Protein AF-A0A5E4IUP9-F1 (afdb_monomer_lite)

Radius of gyration: 18.13 Å; chains: 1; bounding box: 46×23×50 Å

Structure (mmCIF, N/CA/C/O backbone):
data_AF-A0A5E4IUP9-F1
#
_entry.id   AF-A0A5E4IUP9-F1
#
loop_
_atom_site.group_PDB
_atom_site.id
_atom_site.type_symbol
_atom_site.label_atom_id
_atom_site.label_alt_id
_atom_site.label_comp_id
_atom_site.label_asym_id
_atom_site.label_entity_id
_atom_site.label_seq_id
_atom_site.pdbx_PDB_ins_code
_atom_site.Cartn_x
_atom_site.Cartn_y
_atom_site.Cartn_z
_atom_site.occupancy
_atom_site.B_iso_or_equiv
_atom_site.auth_seq_id
_atom_site.auth_comp_id
_atom_site.auth_asym_id
_ato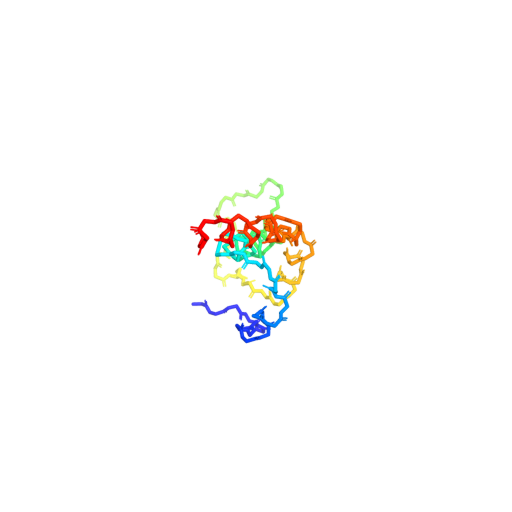m_site.auth_atom_id
_atom_site.pdbx_PDB_model_num
ATOM 1 N N . MET A 1 1 ? -5.602 5.193 -16.764 1.00 49.94 1 MET A N 1
ATOM 2 C CA . MET A 1 1 ? -4.971 3.875 -16.558 1.00 49.94 1 MET A CA 1
ATOM 3 C C . MET A 1 1 ? -5.649 3.210 -15.375 1.00 49.94 1 MET A C 1
ATOM 5 O O . MET A 1 1 ? -5.516 3.717 -14.272 1.00 49.94 1 MET A O 1
ATOM 9 N N . ALA A 1 2 ? -6.432 2.156 -15.605 1.00 60.47 2 ALA A N 1
ATOM 10 C CA . ALA A 1 2 ? -6.931 1.304 -14.527 1.00 60.47 2 ALA A CA 1
ATOM 11 C C . ALA A 1 2 ? -5.914 0.179 -14.292 1.00 60.47 2 ALA A C 1
ATOM 13 O O . ALA A 1 2 ? -5.344 -0.329 -15.260 1.00 60.47 2 ALA A O 1
ATOM 14 N N . ALA A 1 3 ? -5.665 -0.184 -13.034 1.00 75.19 3 ALA A N 1
ATOM 15 C CA . ALA A 1 3 ? -4.851 -1.352 -12.715 1.00 75.19 3 ALA A CA 1
ATOM 16 C C . ALA A 1 3 ? -5.559 -2.618 -13.221 1.00 75.19 3 ALA A C 1
ATOM 18 O O . ALA A 1 3 ? -6.763 -2.797 -13.014 1.00 75.19 3 ALA A O 1
ATOM 19 N N . SER A 1 4 ? -4.826 -3.484 -13.916 1.00 82.06 4 SER A N 1
ATOM 20 C CA . SER A 1 4 ? -5.424 -4.667 -14.538 1.00 82.06 4 SER A CA 1
ATOM 21 C C . SER A 1 4 ? -5.771 -5.700 -13.469 1.00 82.06 4 SER A C 1
ATOM 23 O O . SER A 1 4 ? -4.911 -6.108 -12.690 1.00 82.06 4 SER A O 1
ATOM 25 N N . GLY A 1 5 ? -7.035 -6.130 -13.431 1.00 83.56 5 GLY A N 1
ATOM 26 C CA . GLY A 1 5 ? -7.499 -7.162 -12.497 1.00 83.56 5 GLY A CA 1
ATOM 27 C C . GLY A 1 5 ? -7.717 -6.689 -11.055 1.00 83.56 5 GLY A C 1
ATOM 28 O O . GLY A 1 5 ? -7.831 -7.529 -10.165 1.00 83.56 5 GLY A O 1
ATOM 29 N N . VAL A 1 6 ? -7.792 -5.376 -10.814 1.00 87.69 6 VAL A N 1
ATOM 30 C CA . VAL A 1 6 ? -8.062 -4.796 -9.488 1.00 87.69 6 VAL A CA 1
ATOM 31 C C . VAL A 1 6 ? -9.480 -4.227 -9.459 1.00 87.69 6 VAL A C 1
ATOM 33 O O . VAL A 1 6 ? -9.800 -3.306 -10.208 1.00 87.69 6 VAL A O 1
ATOM 36 N N . SER A 1 7 ? -10.337 -4.768 -8.591 1.00 91.31 7 SER A N 1
ATOM 37 C CA . SER A 1 7 ? -11.698 -4.262 -8.375 1.00 91.31 7 SER A CA 1
ATOM 38 C C . SER A 1 7 ? -11.741 -3.370 -7.130 1.00 91.31 7 SER A C 1
ATOM 40 O O . SER A 1 7 ? -11.427 -3.853 -6.041 1.00 91.31 7 SER A O 1
ATOM 42 N N . PRO A 1 8 ? -12.192 -2.105 -7.240 1.00 90.81 8 PRO A N 1
ATOM 43 C CA . PRO A 1 8 ? -12.401 -1.242 -6.076 1.00 90.81 8 PRO A CA 1
ATOM 44 C C . PRO A 1 8 ? -13.330 -1.860 -5.025 1.00 90.81 8 PRO A C 1
ATOM 46 O O . PRO A 1 8 ? -13.095 -1.708 -3.832 1.00 90.81 8 PRO A O 1
ATOM 49 N N . GLN A 1 9 ? -14.353 -2.601 -5.460 1.00 93.56 9 GLN A N 1
ATOM 50 C CA . GLN A 1 9 ? -15.288 -3.290 -4.571 1.00 93.56 9 GLN A CA 1
ATOM 51 C C . GLN A 1 9 ? -14.598 -4.410 -3.785 1.00 93.56 9 GLN A C 1
ATOM 53 O O . GLN A 1 9 ? -14.831 -4.538 -2.589 1.00 93.56 9 GLN A O 1
ATOM 58 N N . GLN A 1 10 ? -13.725 -5.192 -4.429 1.00 91.25 10 GLN A N 1
ATOM 59 C CA . GLN A 1 10 ? -12.939 -6.224 -3.742 1.00 91.25 10 GLN A CA 1
ATOM 60 C C . GLN A 1 10 ? -11.941 -5.608 -2.758 1.00 91.25 10 GLN A C 1
ATOM 62 O O . GLN A 1 10 ? -11.789 -6.120 -1.655 1.00 91.25 10 GLN A O 1
ATOM 67 N N . MET A 1 11 ? -11.298 -4.495 -3.128 1.00 93.25 11 MET A N 1
ATOM 68 C CA . MET A 1 11 ? -10.389 -3.788 -2.223 1.00 93.25 11 MET A CA 1
ATOM 69 C C . MET A 1 11 ? -11.128 -3.279 -0.984 1.00 93.25 11 MET A C 1
ATOM 71 O O . MET A 1 11 ? -10.690 -3.544 0.128 1.00 93.25 11 MET A O 1
ATOM 75 N N . ALA A 1 12 ? -12.294 -2.652 -1.165 1.00 93.69 12 ALA A N 1
ATOM 76 C CA . ALA A 1 12 ? -13.110 -2.164 -0.056 1.00 93.69 12 ALA A CA 1
ATOM 77 C C . ALA A 1 12 ? -13.531 -3.276 0.924 1.00 93.69 12 ALA A C 1
ATOM 79 O O . ALA A 1 12 ? -13.674 -3.012 2.112 1.00 93.69 12 ALA A O 1
ATOM 80 N N . GLN A 1 13 ? -13.703 -4.516 0.450 1.00 94.12 13 GLN A N 1
ATOM 81 C CA . GLN A 1 13 ? -14.055 -5.658 1.301 1.00 94.12 13 GLN A CA 1
ATOM 82 C C . GLN A 1 13 ? -12.912 -6.128 2.209 1.00 94.12 13 GLN A C 1
ATOM 84 O O . GLN A 1 13 ? -13.184 -6.749 3.231 1.00 94.12 13 GLN A O 1
ATOM 89 N N . ILE A 1 14 ? -11.651 -5.882 1.841 1.00 92.75 14 ILE A N 1
ATOM 90 C CA . ILE A 1 14 ? -10.481 -6.405 2.571 1.00 92.75 14 ILE A CA 1
ATOM 91 C C . ILE A 1 14 ? -9.718 -5.334 3.358 1.00 92.75 14 ILE A C 1
ATOM 93 O O . ILE A 1 14 ? -8.833 -5.667 4.146 1.00 92.75 14 ILE A O 1
ATOM 97 N N . THR A 1 15 ? -10.040 -4.057 3.153 1.00 94.12 15 THR A N 1
ATOM 98 C CA . THR A 1 15 ? -9.406 -2.909 3.818 1.00 94.12 15 THR A CA 1
ATOM 99 C C . THR A 1 15 ? -10.275 -2.347 4.943 1.00 94.12 15 THR A C 1
ATOM 101 O O . THR A 1 15 ? -10.406 -1.133 5.086 1.00 94.12 15 THR A O 1
ATOM 104 N N . GLU A 1 16 ? -10.909 -3.218 5.727 1.00 91.81 16 GLU A N 1
ATOM 105 C CA . GLU A 1 16 ? -11.563 -2.804 6.972 1.00 91.81 16 GLU A CA 1
ATOM 106 C C . GLU A 1 16 ? -10.536 -2.138 7.906 1.00 91.81 16 GLU A C 1
ATOM 108 O O . GLU A 1 16 ? -9.362 -2.514 7.910 1.00 91.81 16 GLU A O 1
ATOM 113 N N . ASP A 1 17 ? -10.967 -1.121 8.654 1.00 91.38 17 ASP A N 1
ATOM 114 C CA . ASP A 1 17 ? -10.139 -0.289 9.543 1.00 91.38 17 ASP A CA 1
ATOM 115 C C . ASP A 1 17 ? -9.066 0.581 8.849 1.00 91.38 17 ASP A C 1
ATOM 117 O O . ASP A 1 17 ? -8.337 1.316 9.518 1.00 91.38 17 ASP A O 1
ATOM 121 N N . TYR A 1 18 ? -8.977 0.573 7.513 1.00 94.81 18 TYR A N 1
ATOM 122 C CA . TYR A 1 18 ? -8.085 1.482 6.789 1.00 94.81 18 TYR A CA 1
ATOM 123 C C . TYR A 1 18 ? -8.660 2.897 6.769 1.00 94.81 18 TYR A C 1
ATOM 125 O O . TYR A 1 18 ? -9.799 3.134 6.361 1.00 94.81 18 TYR A O 1
ATOM 133 N N . SER A 1 19 ? -7.826 3.866 7.127 1.00 93.75 19 SER A N 1
ATOM 134 C CA . SER A 1 19 ? -8.092 5.276 6.869 1.00 93.75 19 SER A CA 1
ATOM 135 C C . SER A 1 19 ? -7.815 5.641 5.405 1.00 93.75 19 SER A C 1
ATOM 137 O O . SER A 1 19 ? -7.190 4.893 4.649 1.00 93.75 19 SER A O 1
ATOM 139 N N . GLY A 1 20 ? -8.209 6.851 4.997 1.00 93.94 20 GLY A N 1
ATOM 140 C CA . GLY A 1 20 ? -7.848 7.375 3.675 1.00 93.94 20 GLY A CA 1
ATOM 141 C C . GLY A 1 20 ? -6.331 7.443 3.443 1.00 93.94 20 GLY A C 1
ATOM 142 O O . GLY A 1 20 ? -5.876 7.211 2.325 1.00 93.94 20 GLY A O 1
ATOM 143 N N . ALA A 1 21 ? -5.546 7.695 4.496 1.00 95.69 21 ALA A N 1
ATOM 144 C CA . ALA A 1 21 ? -4.086 7.692 4.419 1.00 95.69 21 ALA A CA 1
ATOM 145 C C . ALA A 1 21 ? -3.528 6.274 4.212 1.00 95.69 21 ALA A C 1
ATOM 147 O O . ALA A 1 21 ? -2.609 6.083 3.421 1.00 95.69 21 ALA A O 1
ATOM 148 N N . ASP A 1 22 ? -4.121 5.267 4.857 1.00 96.00 22 ASP A N 1
ATOM 149 C CA . ASP A 1 22 ? -3.715 3.870 4.671 1.00 96.00 22 ASP A CA 1
ATOM 150 C C . ASP A 1 22 ? -3.994 3.389 3.241 1.00 96.00 22 ASP A C 1
ATOM 152 O O . ASP A 1 22 ? -3.169 2.705 2.634 1.00 96.00 22 ASP A O 1
ATOM 156 N N . LEU A 1 23 ? -5.135 3.789 2.668 1.00 96.38 23 LEU A N 1
ATOM 157 C CA . LEU A 1 23 ? -5.490 3.483 1.279 1.00 96.38 23 LEU A CA 1
ATOM 158 C C . LEU A 1 23 ? -4.567 4.177 0.267 1.00 96.38 23 LEU A C 1
ATOM 160 O O . LEU A 1 23 ? -4.207 3.574 -0.748 1.00 96.38 23 LEU A O 1
ATOM 164 N N . GLU A 1 24 ? -4.166 5.424 0.534 1.00 96.69 24 GLU A N 1
ATOM 165 C CA . GLU A 1 24 ? -3.166 6.125 -0.278 1.00 96.69 24 GLU A CA 1
ATOM 166 C C . GLU A 1 24 ? -1.834 5.374 -0.258 1.00 96.69 24 GLU A C 1
ATOM 168 O O . GLU A 1 24 ? -1.307 5.041 -1.323 1.00 96.69 24 GLU A O 1
ATOM 173 N N . MET A 1 25 ? -1.345 5.017 0.934 1.00 97.62 25 MET A N 1
ATOM 174 C CA . MET A 1 25 ? -0.097 4.271 1.089 1.00 97.62 25 MET A CA 1
ATOM 175 C C . MET A 1 25 ? -0.147 2.913 0.385 1.00 97.62 25 MET A C 1
ATOM 177 O O . MET A 1 25 ? 0.821 2.532 -0.277 1.00 97.62 25 MET A O 1
ATOM 181 N N . LEU A 1 26 ? -1.275 2.204 0.472 1.00 96.75 26 LEU A N 1
ATOM 182 C CA . LEU A 1 26 ? -1.506 0.944 -0.235 1.00 96.75 26 LEU A CA 1
ATOM 183 C C . LEU A 1 26 ? -1.365 1.110 -1.755 1.00 96.75 26 LEU A C 1
ATOM 185 O O . LEU A 1 26 ? -0.623 0.365 -2.400 1.00 96.75 26 LEU A O 1
ATOM 189 N N . CYS A 1 27 ? -2.037 2.110 -2.333 1.00 96.00 27 CYS A N 1
ATOM 190 C CA . CYS A 1 27 ? -1.964 2.387 -3.770 1.00 96.00 27 CYS A CA 1
ATOM 191 C C . CYS A 1 27 ? -0.554 2.812 -4.197 1.00 96.00 27 CYS A C 1
ATOM 193 O O . CYS A 1 27 ? -0.056 2.384 -5.243 1.00 96.00 27 CYS A O 1
ATOM 195 N N . ARG A 1 28 ? 0.109 3.631 -3.374 1.00 96.94 28 ARG A N 1
ATOM 196 C CA . ARG A 1 28 ? 1.477 4.087 -3.606 1.00 96.94 28 ARG A CA 1
ATOM 197 C C . ARG A 1 28 ? 2.464 2.923 -3.608 1.00 96.94 28 ARG A C 1
ATOM 199 O O . ARG A 1 28 ? 3.275 2.832 -4.530 1.00 96.94 28 ARG A O 1
ATOM 206 N N . GLU A 1 29 ? 2.389 2.017 -2.635 1.00 97.50 29 GLU A N 1
ATOM 207 C CA . GLU A 1 29 ? 3.285 0.856 -2.575 1.00 97.50 29 GLU A CA 1
ATOM 208 C C . GLU A 1 29 ? 3.029 -0.110 -3.740 1.00 97.50 29 GLU A C 1
ATOM 210 O O . GLU A 1 29 ? 3.992 -0.570 -4.352 1.00 97.50 29 GLU A O 1
ATOM 215 N N . ALA A 1 30 ? 1.773 -0.339 -4.143 1.00 96.81 30 ALA A N 1
ATOM 216 C CA . ALA A 1 30 ? 1.462 -1.141 -5.332 1.00 96.81 30 ALA A CA 1
ATOM 217 C C . ALA A 1 30 ? 2.093 -0.549 -6.612 1.00 96.81 30 ALA A C 1
ATOM 219 O O . ALA A 1 30 ? 2.681 -1.271 -7.423 1.00 96.81 30 ALA A O 1
ATOM 220 N N . GLY A 1 31 ? 2.044 0.778 -6.776 1.00 95.25 31 GLY A N 1
ATOM 221 C CA . GLY A 1 31 ? 2.734 1.472 -7.868 1.00 95.25 31 GLY A CA 1
ATOM 222 C C . GLY A 1 31 ? 4.259 1.338 -7.793 1.00 95.25 31 GLY A C 1
ATOM 223 O O . GLY A 1 31 ? 4.919 1.076 -8.801 1.00 95.25 31 GLY A O 1
ATOM 224 N N . MET A 1 32 ? 4.830 1.454 -6.592 1.00 95.69 32 MET A N 1
ATOM 225 C CA . MET A 1 32 ? 6.267 1.281 -6.378 1.00 95.69 32 MET A CA 1
ATOM 226 C C . MET A 1 32 ? 6.737 -0.142 -6.674 1.00 95.69 32 MET A C 1
ATOM 228 O O . MET A 1 32 ? 7.816 -0.312 -7.240 1.00 95.69 32 MET A O 1
ATOM 232 N N . LEU A 1 33 ? 5.948 -1.160 -6.335 1.00 96.44 33 LEU A N 1
ATOM 233 C CA . LEU A 1 33 ? 6.244 -2.553 -6.666 1.00 96.44 33 LEU A CA 1
ATOM 234 C C . LEU A 1 33 ? 6.288 -2.768 -8.183 1.00 96.44 33 LEU A C 1
ATOM 236 O O . LEU A 1 33 ? 7.276 -3.305 -8.687 1.00 96.44 33 LEU A O 1
ATOM 240 N N . ALA A 1 34 ? 5.306 -2.235 -8.915 1.00 95.06 34 ALA A N 1
ATOM 241 C CA . ALA A 1 34 ? 5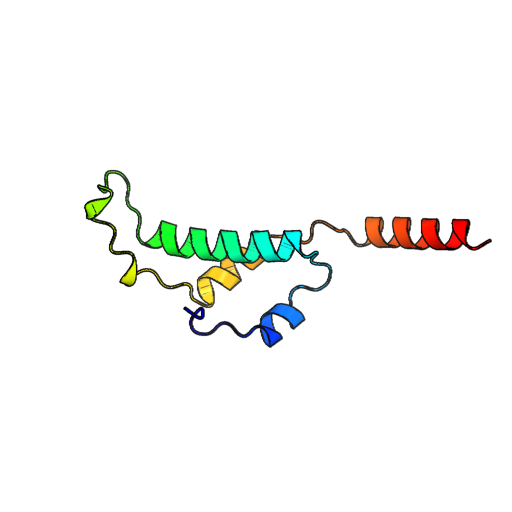.291 -2.281 -10.378 1.00 95.06 34 ALA A CA 1
ATOM 242 C C . ALA A 1 34 ? 6.534 -1.618 -11.001 1.00 95.06 34 ALA A C 1
ATOM 244 O O . ALA A 1 34 ? 7.149 -2.157 -11.926 1.00 95.06 34 ALA A O 1
ATOM 245 N N . LEU A 1 35 ? 6.948 -0.465 -10.463 1.00 93.75 35 LEU A N 1
ATOM 246 C CA . LEU A 1 35 ? 8.167 0.230 -10.889 1.00 93.75 35 LEU A CA 1
ATOM 247 C C . LEU A 1 35 ? 9.428 -0.597 -10.596 1.00 93.75 35 LEU A C 1
ATOM 249 O O . LEU A 1 35 ? 10.274 -0.771 -11.475 1.00 93.75 35 LEU A O 1
ATOM 253 N N . ARG A 1 36 ? 9.557 -1.144 -9.379 1.00 93.19 36 ARG A N 1
ATOM 254 C CA . ARG A 1 36 ? 10.729 -1.933 -8.954 1.00 93.19 36 ARG A CA 1
ATOM 255 C C . ARG A 1 36 ? 10.939 -3.181 -9.818 1.00 93.19 36 ARG A C 1
ATOM 257 O O . ARG A 1 36 ? 12.085 -3.557 -10.040 1.00 93.19 36 ARG A O 1
ATOM 264 N N . GLN A 1 37 ? 9.879 -3.785 -10.361 1.00 92.69 37 GLN A N 1
ATOM 265 C CA . GLN A 1 37 ? 10.007 -4.924 -11.283 1.00 92.69 37 GLN A CA 1
ATOM 266 C C . GLN A 1 37 ? 10.754 -4.588 -12.580 1.00 92.69 37 GLN A C 1
ATOM 268 O O . GLN A 1 37 ? 11.385 -5.473 -13.165 1.00 92.69 37 GLN A O 1
ATOM 273 N N . HIS A 1 38 ? 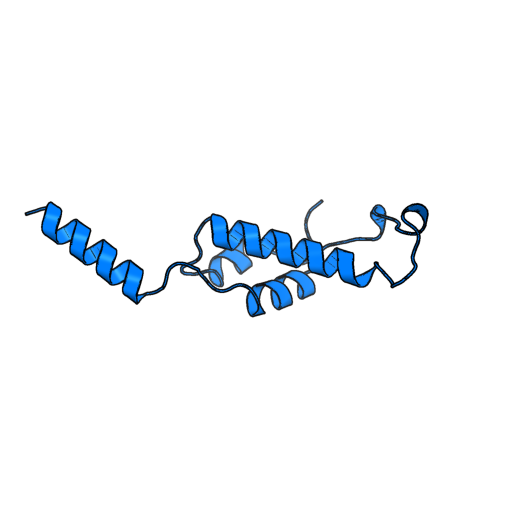10.726 -3.326 -13.008 1.00 91.69 38 HIS A N 1
ATOM 274 C CA . HIS A 1 38 ? 11.310 -2.867 -14.269 1.00 91.69 38 HIS A CA 1
ATOM 275 C C . HIS A 1 38 ? 12.659 -2.168 -14.083 1.00 91.69 38 HIS A C 1
ATOM 277 O O . HIS A 1 38 ? 13.471 -2.145 -15.005 1.00 91.69 38 HIS A O 1
ATOM 283 N N . ILE A 1 39 ? 12.929 -1.645 -12.886 1.00 92.12 39 ILE A N 1
ATOM 284 C CA . ILE A 1 39 ? 14.201 -1.002 -12.557 1.00 92.12 39 ILE A CA 1
ATOM 285 C C . ILE A 1 39 ? 15.257 -2.072 -12.238 1.00 92.12 39 ILE A C 1
ATOM 287 O O . ILE A 1 39 ? 15.002 -3.065 -11.551 1.00 92.12 39 ILE A O 1
ATOM 291 N N . ARG A 1 40 ? 16.474 -1.878 -12.755 1.00 89.38 40 ARG A N 1
ATOM 292 C CA . ARG A 1 40 ? 17.645 -2.723 -12.477 1.00 89.38 40 ARG A CA 1
ATOM 293 C C . ARG A 1 40 ? 18.815 -1.858 -11.995 1.00 89.38 40 ARG A C 1
ATOM 295 O O . ARG A 1 40 ? 18.929 -0.714 -12.438 1.00 89.38 40 ARG A O 1
ATOM 302 N N . PRO A 1 41 ? 19.697 -2.373 -11.120 1.00 92.12 41 PRO A N 1
ATOM 303 C CA . PRO A 1 41 ? 20.912 -1.656 -10.740 1.00 92.12 41 PRO A CA 1
ATOM 304 C C . PRO A 1 41 ? 21.736 -1.263 -11.976 1.00 92.12 41 PRO A C 1
ATOM 306 O O . PRO A 1 41 ? 21.954 -2.091 -12.857 1.00 92.12 41 PRO A O 1
ATOM 309 N N . GLY A 1 42 ? 22.168 -0.001 -12.053 1.00 90.69 42 GLY A N 1
ATOM 310 C CA . GLY A 1 42 ? 22.950 0.524 -13.182 1.00 90.69 42 GLY A CA 1
ATOM 311 C C . GLY A 1 42 ? 22.151 0.847 -14.453 1.00 90.69 42 GLY A C 1
ATOM 312 O O . GLY A 1 42 ? 22.745 1.249 -15.449 1.00 90.69 42 GLY A O 1
ATOM 313 N N . MET A 1 43 ? 20.822 0.698 -14.439 1.00 91.75 43 MET A N 1
ATOM 314 C CA . MET A 1 43 ? 19.955 1.092 -15.553 1.00 91.75 43 MET A CA 1
ATOM 315 C C . MET A 1 43 ? 19.921 2.622 -15.706 1.00 91.75 43 MET A C 1
ATOM 317 O O . MET A 1 43 ? 19.748 3.341 -14.721 1.00 91.75 43 MET A O 1
ATOM 321 N N . SER A 1 44 ? 20.051 3.123 -16.938 1.00 90.81 44 SER A N 1
ATOM 322 C CA . SER A 1 44 ? 19.858 4.548 -17.230 1.00 90.81 44 SER A CA 1
ATOM 323 C C . SER A 1 44 ? 18.369 4.905 -17.262 1.00 90.81 44 SER A C 1
ATOM 325 O O . SER A 1 44 ? 17.513 4.050 -17.495 1.00 90.81 44 SER A O 1
ATOM 327 N N . LYS A 1 45 ? 18.035 6.180 -17.050 1.00 87.12 45 LYS A N 1
ATOM 328 C CA . LYS A 1 45 ? 16.637 6.637 -17.021 1.00 87.12 45 LYS A CA 1
ATOM 329 C C . LYS A 1 45 ? 15.927 6.408 -18.361 1.00 87.12 45 LYS A C 1
ATOM 331 O O . LYS A 1 45 ? 14.740 6.108 -18.385 1.00 87.12 45 LYS A O 1
ATOM 336 N N . GLU A 1 46 ? 16.662 6.512 -19.460 1.00 89.81 46 GLU A N 1
ATOM 337 C CA . GLU A 1 46 ? 16.179 6.379 -20.838 1.00 89.81 46 GLU A CA 1
ATOM 338 C C . GLU A 1 46 ? 15.825 4.928 -21.189 1.00 89.81 46 GLU A C 1
ATOM 340 O O . GLU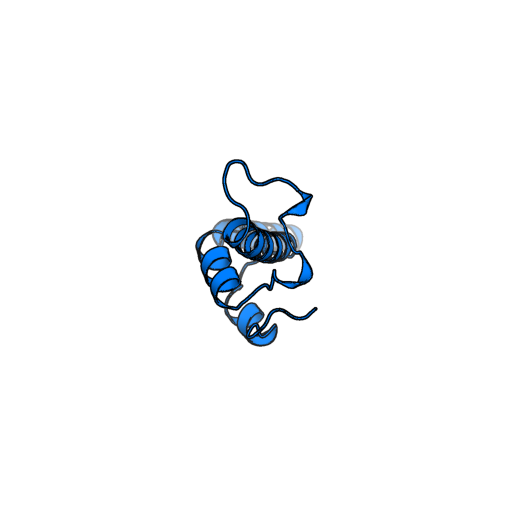 A 1 46 ? 15.003 4.687 -22.068 1.00 89.81 46 GLU A O 1
ATOM 345 N N . ALA A 1 47 ? 16.417 3.954 -20.487 1.00 89.00 47 ALA A N 1
ATOM 346 C CA . ALA A 1 47 ? 16.113 2.538 -20.668 1.00 89.00 47 ALA A CA 1
ATOM 347 C C . ALA A 1 47 ? 14.765 2.126 -20.042 1.00 89.00 47 ALA A C 1
ATOM 349 O O . ALA A 1 47 ? 14.256 1.040 -20.334 1.00 89.00 47 ALA A O 1
ATOM 350 N N . LEU A 1 48 ? 14.174 2.973 -19.190 1.00 89.88 48 LEU A N 1
ATOM 351 C CA . LEU A 1 48 ? 12.888 2.710 -18.555 1.00 89.88 48 LEU A CA 1
ATOM 352 C C . LEU A 1 48 ? 11.733 3.112 -19.485 1.00 89.88 48 LEU A C 1
ATOM 354 O O . LEU A 1 48 ? 11.447 4.291 -19.683 1.00 89.88 48 LEU A O 1
ATOM 358 N N . ILE A 1 49 ? 11.023 2.120 -20.022 1.00 90.62 49 ILE A N 1
ATOM 359 C CA . ILE A 1 49 ? 9.854 2.342 -20.882 1.00 90.62 49 ILE A CA 1
ATOM 360 C C . ILE A 1 49 ? 8.596 2.387 -20.009 1.00 90.62 49 ILE A C 1
ATOM 362 O O . ILE A 1 49 ? 8.067 1.342 -19.636 1.00 90.62 49 ILE A O 1
ATOM 366 N N . ILE A 1 50 ? 8.118 3.594 -19.694 1.00 87.62 50 ILE A N 1
ATOM 367 C CA . ILE A 1 50 ? 6.970 3.819 -18.795 1.00 87.62 50 ILE A CA 1
ATOM 368 C C . ILE A 1 50 ? 5.703 3.101 -19.275 1.00 87.62 50 ILE A C 1
ATOM 370 O O . ILE A 1 50 ? 5.015 2.493 -18.462 1.00 87.62 50 ILE A O 1
ATOM 374 N N . ASP A 1 51 ? 5.444 3.074 -20.583 1.00 89.56 51 ASP A N 1
ATOM 375 C CA . ASP A 1 51 ? 4.250 2.433 -21.157 1.00 89.56 51 ASP A CA 1
ATOM 376 C C . ASP A 1 51 ? 4.202 0.911 -20.941 1.00 89.56 51 ASP A C 1
ATOM 378 O O . ASP A 1 51 ? 3.148 0.293 -21.079 1.00 89.56 51 ASP A O 1
ATOM 382 N N . LYS A 1 52 ? 5.337 0.287 -20.593 1.00 88.94 52 LYS A N 1
ATOM 383 C CA . LYS A 1 52 ? 5.398 -1.140 -20.244 1.00 88.94 52 LYS A CA 1
ATOM 384 C C . LYS A 1 52 ? 5.079 -1.410 -18.775 1.00 88.94 52 LYS A C 1
ATOM 386 O O . LYS A 1 52 ? 4.900 -2.565 -18.401 1.00 88.94 52 LYS A O 1
ATOM 391 N N . ILE A 1 53 ? 5.016 -0.372 -17.946 1.00 91.94 53 ILE A N 1
ATOM 392 C CA . ILE A 1 53 ? 4.804 -0.504 -16.510 1.00 91.94 53 ILE A CA 1
ATOM 393 C C . ILE A 1 53 ? 3.306 -0.455 -16.246 1.00 91.94 53 ILE A C 1
ATOM 395 O O . ILE A 1 53 ? 2.649 0.566 -16.441 1.00 91.94 53 ILE A O 1
ATOM 399 N N . SER A 1 54 ? 2.765 -1.570 -15.768 1.00 93.19 54 SER A N 1
ATOM 400 C CA . SER A 1 54 ? 1.364 -1.674 -15.381 1.00 93.19 54 SER A CA 1
ATOM 401 C C . SER A 1 54 ? 1.251 -2.183 -13.954 1.00 93.19 54 SER A C 1
ATOM 403 O O . SER A 1 54 ? 1.981 -3.082 -13.535 1.00 93.19 54 SER A O 1
ATOM 405 N N . VAL A 1 55 ? 0.321 -1.603 -13.199 1.00 94.81 55 VAL A N 1
ATOM 406 C CA . VAL A 1 55 ? -0.041 -2.114 -11.879 1.00 94.81 55 VAL A CA 1
ATOM 407 C C . VAL A 1 55 ? -1.034 -3.259 -12.068 1.00 94.81 55 VAL A C 1
ATOM 409 O O . VAL A 1 55 ? -2.036 -3.110 -12.772 1.00 94.81 55 VAL A O 1
ATOM 412 N N . THR A 1 56 ? -0.755 -4.396 -11.437 1.00 94.25 56 THR A N 1
ATOM 413 C CA . THR A 1 56 ? -1.556 -5.616 -11.511 1.00 94.25 56 THR A CA 1
ATOM 414 C C . THR A 1 56 ? -2.085 -5.979 -10.127 1.00 94.25 56 THR A C 1
ATOM 416 O O . THR A 1 56 ? -1.706 -5.376 -9.116 1.00 94.25 56 THR A O 1
ATOM 419 N N . LYS A 1 57 ? -2.958 -6.985 -10.074 1.00 94.00 57 LYS A N 1
ATOM 420 C CA . LYS A 1 57 ? -3.496 -7.522 -8.823 1.00 94.00 57 LYS A CA 1
ATOM 421 C C . LYS A 1 57 ? -2.401 -8.013 -7.871 1.00 94.00 57 LYS A C 1
ATOM 423 O O . LYS A 1 57 ? -2.520 -7.817 -6.667 1.00 94.00 57 LYS A O 1
ATOM 428 N N . GLU A 1 58 ? -1.328 -8.596 -8.394 1.00 95.00 58 GLU A N 1
ATOM 429 C CA . GLU A 1 58 ? -0.213 -9.129 -7.603 1.00 95.00 58 GLU A CA 1
ATOM 430 C C . GLU A 1 58 ? 0.503 -8.016 -6.827 1.00 95.00 58 GLU A C 1
ATOM 432 O O . GLU A 1 58 ? 0.822 -8.194 -5.655 1.00 95.00 58 GLU A O 1
ATOM 437 N N . HIS A 1 59 ? 0.671 -6.835 -7.432 1.00 96.38 59 HIS A N 1
ATOM 438 C CA . HIS A 1 59 ? 1.238 -5.676 -6.737 1.00 96.38 59 HIS A CA 1
ATOM 439 C C . HIS A 1 59 ? 0.349 -5.190 -5.594 1.00 96.38 59 HIS A C 1
ATOM 441 O O . HIS A 1 59 ? 0.858 -4.814 -4.543 1.00 96.38 59 HIS A O 1
ATOM 447 N N . PHE A 1 60 ? -0.973 -5.193 -5.786 1.00 95.94 60 PHE A N 1
ATOM 448 C CA . PHE A 1 60 ? -1.913 -4.836 -4.723 1.00 95.94 60 PHE A CA 1
ATOM 449 C C . PHE A 1 60 ? -1.923 -5.867 -3.596 1.00 95.94 60 PHE A C 1
ATOM 451 O O . PHE A 1 60 ? -1.981 -5.479 -2.433 1.00 95.94 60 PHE A O 1
ATOM 458 N N . GLN A 1 61 ? -1.824 -7.156 -3.925 1.00 94.81 61 GLN A N 1
ATOM 459 C CA . GLN A 1 61 ? -1.732 -8.227 -2.937 1.00 94.81 61 GLN A CA 1
ATOM 460 C C . GLN A 1 61 ? -0.470 -8.078 -2.077 1.00 94.81 61 GLN A C 1
ATOM 462 O O . GLN A 1 61 ? -0.551 -8.070 -0.852 1.00 94.81 61 GLN A O 1
ATOM 467 N N . GLU A 1 62 ? 0.687 -7.884 -2.708 1.00 96.62 62 GLU A N 1
ATOM 468 C CA . GLU A 1 62 ? 1.947 -7.693 -1.988 1.00 96.62 62 GLU A CA 1
ATOM 469 C C . GLU A 1 62 ? 1.952 -6.379 -1.184 1.00 96.62 62 GLU A C 1
ATOM 471 O O . GLU A 1 62 ? 2.430 -6.341 -0.048 1.00 96.62 62 GLU A O 1
ATOM 476 N N . ALA A 1 63 ? 1.379 -5.298 -1.722 1.00 96.88 63 ALA A N 1
ATOM 477 C CA . ALA A 1 63 ? 1.219 -4.051 -0.979 1.00 96.88 63 ALA A CA 1
ATOM 478 C C . ALA A 1 63 ? 0.317 -4.236 0.254 1.00 96.88 63 ALA A C 1
ATOM 480 O O . ALA A 1 63 ? 0.654 -3.749 1.328 1.00 96.88 63 ALA A O 1
ATOM 481 N N . TYR A 1 64 ? -0.783 -4.981 0.135 1.00 95.00 64 TYR A N 1
ATOM 482 C CA . TYR A 1 64 ? -1.702 -5.277 1.240 1.00 95.00 64 TYR A CA 1
ATOM 483 C C . TYR A 1 64 ? -1.050 -6.106 2.358 1.00 95.00 64 TYR A C 1
ATOM 485 O O . TYR A 1 64 ? -1.354 -5.959 3.545 1.00 95.00 64 TYR A O 1
ATOM 493 N N . GLU A 1 65 ? -0.103 -6.973 2.011 1.00 95.31 65 GLU A N 1
ATOM 494 C CA . GLU A 1 65 ? 0.664 -7.717 3.008 1.00 95.31 65 GLU A CA 1
ATOM 495 C C . GLU A 1 65 ? 1.585 -6.799 3.824 1.00 95.31 65 GLU A C 1
ATOM 497 O O . GLU A 1 65 ? 1.740 -7.015 5.031 1.00 95.31 65 GLU A O 1
ATOM 502 N N . ARG A 1 66 ? 2.126 -5.750 3.191 1.00 95.25 66 ARG A N 1
ATOM 503 C CA . ARG A 1 66 ? 3.072 -4.789 3.782 1.00 95.25 66 ARG A CA 1
ATOM 504 C C . ARG A 1 66 ? 2.397 -3.659 4.552 1.00 95.25 66 ARG A C 1
ATOM 506 O O . ARG A 1 66 ? 2.887 -3.265 5.607 1.00 95.25 66 ARG A O 1
ATOM 513 N N . ILE A 1 67 ? 1.309 -3.118 4.016 1.00 95.69 67 ILE A N 1
ATOM 514 C CA . ILE A 1 67 ? 0.582 -1.999 4.610 1.00 95.69 67 ILE A CA 1
ATOM 515 C C . ILE A 1 67 ? -0.437 -2.563 5.601 1.00 95.69 67 ILE A C 1
ATOM 517 O O . ILE A 1 67 ? -1.159 -3.509 5.304 1.00 95.69 67 ILE A O 1
ATOM 521 N N . LYS A 1 68 ? -0.453 -2.023 6.817 1.00 92.50 68 LYS A N 1
ATOM 522 C CA . LYS A 1 68 ? -1.414 -2.372 7.869 1.00 92.50 68 LYS A CA 1
ATOM 523 C C . LYS A 1 68 ? -2.181 -1.112 8.253 1.00 92.50 68 LYS A C 1
ATOM 525 O O . LYS A 1 68 ? -1.598 -0.033 8.144 1.00 92.50 68 LYS A O 1
ATOM 530 N N . PRO A 1 69 ? -3.449 -1.232 8.682 1.00 93.56 69 PRO A N 1
ATOM 531 C CA . PRO A 1 69 ? -4.227 -0.071 9.087 1.00 93.56 69 PRO A CA 1
ATOM 532 C C . PRO A 1 69 ? -3.515 0.644 10.234 1.00 93.56 69 PRO A C 1
ATOM 534 O O . PRO A 1 69 ? -3.058 0.004 11.187 1.00 93.56 69 PRO A O 1
ATOM 537 N N . HIS A 1 70 ? -3.398 1.966 10.134 1.00 90.50 70 HIS A N 1
ATOM 538 C CA . HIS A 1 70 ? -2.777 2.759 11.187 1.00 90.50 70 HIS A CA 1
ATOM 539 C C . HIS A 1 70 ? -3.671 2.848 12.428 1.00 90.50 70 HIS A C 1
ATOM 541 O O . HIS A 1 70 ? -3.184 2.882 13.560 1.00 90.50 70 HIS A O 1
ATOM 547 N N . LEU A 1 71 ? -4.990 2.849 12.221 1.00 88.06 71 LEU A N 1
ATOM 548 C CA . LEU A 1 71 ? -5.963 2.835 13.300 1.00 88.06 71 LEU A CA 1
ATOM 549 C C . LEU A 1 71 ? -6.105 1.413 13.854 1.00 88.06 71 LEU A C 1
ATOM 551 O O . LEU A 1 71 ? -6.643 0.520 13.206 1.00 88.06 71 LEU A O 1
ATOM 555 N N . SER A 1 72 ? -5.622 1.198 15.077 1.00 88.69 72 SER A N 1
ATOM 556 C CA . SER A 1 72 ? -5.842 -0.070 15.779 1.00 88.69 72 SER A CA 1
ATOM 557 C C . SER A 1 72 ? -7.234 -0.122 16.411 1.00 88.69 72 SER A C 1
ATOM 559 O O . SER A 1 72 ? -7.781 0.906 16.814 1.00 88.69 72 SER A O 1
ATO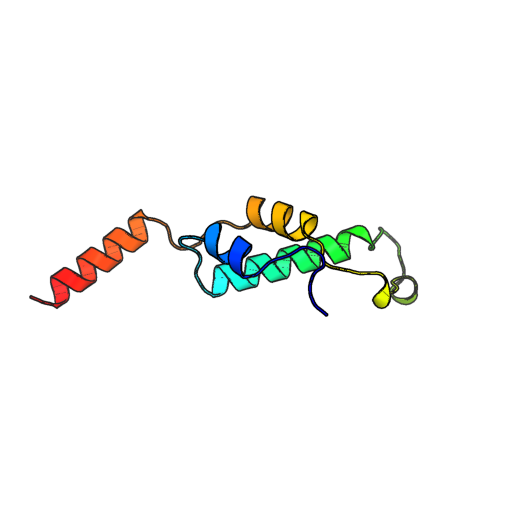M 561 N N . LYS A 1 73 ? -7.770 -1.332 16.608 1.00 88.56 73 LYS A N 1
ATOM 562 C CA . LYS A 1 73 ? -9.057 -1.533 17.299 1.00 88.56 73 LYS A CA 1
ATOM 563 C C . LYS A 1 73 ? -9.090 -0.898 18.694 1.00 88.56 73 LYS A C 1
ATOM 565 O O . LYS A 1 73 ? -10.062 -0.242 19.037 1.00 88.56 73 LYS A O 1
ATOM 570 N N . LYS A 1 74 ? -7.987 -0.991 19.447 1.00 91.19 74 LYS A N 1
ATOM 571 C CA . LYS A 1 74 ? -7.842 -0.348 20.765 1.00 91.19 74 LYS A CA 1
ATOM 572 C C . LYS A 1 74 ? -7.985 1.173 20.6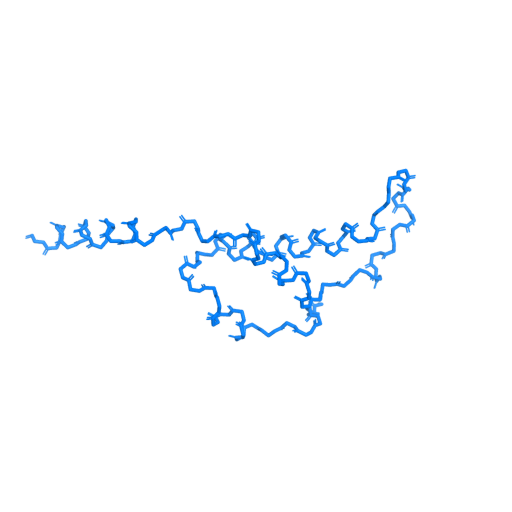81 1.00 91.19 74 LYS A C 1
ATOM 574 O O . LYS A 1 74 ? -8.658 1.778 21.503 1.00 91.19 74 LYS A O 1
ATOM 579 N N . MET A 1 75 ? -7.367 1.791 19.675 1.00 90.62 75 MET A N 1
ATOM 580 C CA . MET A 1 75 ? -7.454 3.239 19.468 1.00 90.62 75 MET A CA 1
ATOM 581 C C . MET A 1 75 ? -8.882 3.660 19.092 1.00 90.62 75 MET A C 1
ATOM 583 O O . MET A 1 75 ? -9.373 4.673 19.578 1.00 90.62 75 MET A O 1
ATOM 587 N N . LEU A 1 76 ? -9.575 2.855 18.280 1.00 90.25 76 LEU A N 1
ATOM 588 C CA . LEU A 1 76 ? -10.981 3.084 17.949 1.00 90.25 76 LEU A CA 1
ATOM 589 C C . LEU A 1 76 ? -11.890 2.979 19.188 1.00 90.25 76 LEU A C 1
ATOM 591 O O . LEU A 1 76 ? -12.786 3.805 19.364 1.00 90.25 76 LEU A O 1
ATOM 595 N N . GLU A 1 77 ? -11.647 2.000 20.061 1.00 92.62 77 GLU A N 1
ATOM 596 C CA . GLU A 1 77 ? -12.349 1.856 21.343 1.00 92.62 77 GLU A CA 1
ATOM 597 C C . GLU A 1 77 ? -12.117 3.072 22.251 1.00 92.62 77 GLU A C 1
ATOM 599 O O . GLU A 1 77 ? -13.078 3.631 22.778 1.00 92.62 77 GLU A O 1
ATOM 604 N N . GLU A 1 78 ? -10.867 3.530 22.376 1.00 93.75 78 GLU A N 1
ATOM 605 C CA . GLU A 1 78 ? -10.504 4.722 23.155 1.00 93.75 78 GLU A CA 1
ATOM 606 C C . GLU A 1 78 ? -11.200 5.986 22.625 1.00 93.75 78 GLU A C 1
ATOM 608 O O . GLU A 1 78 ? -11.774 6.744 23.407 1.00 93.75 78 GLU A O 1
ATOM 613 N N . TYR A 1 79 ? -11.226 6.194 21.304 1.00 91.12 79 TYR A N 1
ATOM 614 C CA . TYR A 1 79 ? -11.955 7.311 20.692 1.00 91.12 79 TYR A CA 1
ATOM 615 C C . TYR A 1 79 ? -13.463 7.216 20.904 1.00 91.12 79 TYR A C 1
ATOM 617 O O . TYR A 1 79 ? -14.104 8.219 21.207 1.00 91.12 79 TYR A O 1
ATOM 625 N N . THR A 1 80 ? -14.034 6.018 20.795 1.00 92.00 80 THR A N 1
ATOM 626 C CA . THR A 1 80 ? -15.468 5.806 21.026 1.00 92.00 80 THR A CA 1
ATOM 627 C C . THR A 1 80 ? -15.840 6.101 22.476 1.00 92.00 80 THR A C 1
ATOM 629 O O . THR A 1 80 ? -16.872 6.720 22.727 1.00 92.00 80 THR A O 1
ATOM 632 N N . GLN A 1 81 ? -15.004 5.687 23.433 1.00 94.19 81 GLN A N 1
ATOM 633 C CA . GLN A 1 81 ? -15.228 5.981 24.845 1.00 94.19 81 GLN A CA 1
ATOM 634 C C . GLN A 1 81 ? -15.114 7.480 25.122 1.00 94.19 81 GLN A C 1
ATOM 636 O O . GLN A 1 81 ? -16.002 8.042 25.752 1.00 94.19 81 GLN A O 1
ATOM 641 N N . MET A 1 82 ? -14.088 8.134 24.570 1.00 94.00 82 MET A N 1
ATOM 642 C CA . MET A 1 82 ? -13.924 9.581 24.679 1.00 94.00 82 MET A CA 1
ATOM 643 C C . MET A 1 82 ? -15.173 10.317 24.179 1.00 94.00 82 MET A C 1
ATOM 645 O O . MET A 1 82 ? -15.700 11.155 24.898 1.00 94.00 82 MET A O 1
ATOM 649 N N . ILE A 1 83 ? -15.690 9.972 22.993 1.00 94.06 83 ILE A N 1
ATOM 650 C CA . ILE A 1 83 ? -16.911 10.586 22.441 1.00 94.06 83 ILE A CA 1
ATOM 651 C C . ILE A 1 83 ? -18.097 10.421 23.398 1.00 94.06 83 ILE A C 1
ATOM 653 O O . ILE A 1 83 ? -18.795 11.394 23.664 1.00 94.06 83 ILE A O 1
ATOM 657 N N . ARG A 1 84 ? -18.299 9.221 23.959 1.00 93.31 84 ARG A N 1
ATOM 658 C CA . ARG A 1 84 ? -19.387 8.969 24.918 1.00 93.31 84 ARG A CA 1
ATOM 659 C C . ARG A 1 84 ? -19.262 9.820 26.173 1.00 93.31 84 ARG A C 1
ATOM 661 O O . ARG A 1 84 ? -20.270 10.335 26.633 1.00 93.31 84 ARG A O 1
ATOM 668 N N . ASP A 1 85 ? -18.050 9.975 26.699 1.00 92.62 85 ASP A N 1
ATOM 669 C CA . ASP A 1 85 ? -17.796 10.750 27.917 1.00 92.62 85 ASP A CA 1
ATOM 670 C C . ASP A 1 85 ? -18.025 12.262 27.709 1.00 92.62 85 ASP A C 1
ATOM 672 O O . ASP A 1 85 ? -18.296 12.970 28.674 1.00 92.62 85 ASP A O 1
ATOM 676 N N . PHE A 1 86 ? -17.943 12.757 26.466 1.00 87.81 86 PHE A N 1
ATOM 677 C CA . PHE A 1 86 ? -18.256 14.148 26.100 1.00 87.81 86 PHE A CA 1
ATOM 678 C C . PHE A 1 86 ? -19.749 14.407 25.828 1.00 87.81 86 PHE A C 1
ATOM 680 O O . PHE A 1 86 ? -20.163 15.565 25.819 1.00 87.81 86 PHE A O 1
ATOM 687 N N . GLU A 1 87 ? -20.547 13.366 25.574 1.00 77.06 87 GLU A N 1
ATOM 688 C CA . GLU A 1 87 ? -21.999 13.468 25.339 1.00 77.06 87 GLU A CA 1
ATOM 689 C C . GLU A 1 87 ? -22.837 13.370 26.636 1.00 77.06 87 GLU A C 1
ATOM 691 O O . GLU A 1 87 ? -24.070 13.362 26.566 1.00 77.06 87 GLU A O 1
ATOM 696 N N . VAL A 1 88 ? -22.184 13.327 27.809 1.00 55.69 88 VAL A N 1
ATOM 697 C CA . VAL A 1 88 ? -22.793 13.414 29.156 1.00 55.69 88 VAL A CA 1
ATOM 698 C C . VAL A 1 88 ? -22.602 14.811 29.739 1.00 55.69 88 VAL A C 1
ATOM 700 O O . VAL A 1 88 ? -23.578 15.334 30.324 1.00 55.69 88 VAL A O 1
#

Foldseek 3Di:
DDAAPDDPVVVVVLQPLADPVLVVQLVVQLQVVLVVVQDDPPDDPVSDDPVPRGRYPVSSVVSVVVGDHPDDPVNVVVVVVVVVVVVD

pLDDT: mean 91.09, std 7.8, range [49.94, 97.62]

Sequence (88 aa):
MAASGVSPQQMAQITEDYSGADLEMLCREAGMLALRQHIRPGMSKEALIIDKISVTKEHFQEAYERIKPHLSKKMLEEYTQMIRDFEV

Secondary structure (DSSP, 8-state):
-PPBT--HHHHHHH-TT--HHHHHHHHHHHHHHHHHHH--TT--GGG--GGG---BHHHHHHHHHH---SS-HHHHHHHHHHHHHH--